Protein AF-A0AAW9EDL3-F1 (afdb_monomer_lite)

Sequence (46 aa):
MHLYTLTGGEKGWWTVSLGGRVWLPKGELPFGLATDWGLVGKQAKI

Organism: Klebsiella aerogenes (NCBI:txid548)

Foldseek 3Di:
DDWDQAQFADWAWDFDDDPPDTDAVVNHTDGTTCVVVVRHRPIDDD

Secondary structure (DSSP, 8-state):
---EE--S--EEE---EETTEE--GGGS--EEETTTTT-TT-EE--

Structure (mmCIF, N/CA/C/O backbone):
data_AF-A0AAW9EDL3-F1
#
_entry.id   AF-A0AAW9EDL3-F1
#
loop_
_atom_site.group_PDB
_atom_site.id
_atom_site.type_symbol
_atom_site.label_atom_id
_atom_site.label_alt_id
_atom_site.label_comp_id
_atom_site.label_asym_id
_atom_site.label_entity_id
_atom_site.label_seq_id
_atom_site.pdbx_PDB_ins_code
_atom_site.Cartn_x
_atom_site.Cartn_y
_atom_site.Cartn_z
_atom_site.occupancy
_atom_site.B_iso_or_equiv
_atom_site.auth_seq_id
_atom_site.auth_comp_id
_atom_site.auth_asym_id
_atom_site.auth_atom_id
_atom_site.pdbx_PDB_model_num
ATOM 1 N N . MET A 1 1 ? -5.606 0.052 -19.600 1.00 63.00 1 MET A N 1
ATOM 2 C CA . MET A 1 1 ? -5.190 0.228 -18.190 1.00 63.00 1 MET A CA 1
ATOM 3 C C . MET A 1 1 ? -3.965 -0.642 -17.968 1.00 63.00 1 MET A C 1
ATOM 5 O O . MET A 1 1 ? -4.062 -1.826 -18.257 1.00 63.00 1 MET A O 1
ATOM 9 N N . HIS A 1 2 ? -2.815 -0.081 -17.592 1.00 83.00 2 HIS A N 1
ATOM 10 C CA . HIS A 1 2 ? -1.605 -0.873 -17.340 1.00 83.00 2 HIS A CA 1
ATOM 11 C C . HIS A 1 2 ? -1.509 -1.223 -15.859 1.00 83.00 2 HIS A C 1
ATOM 13 O O . HIS A 1 2 ? -1.741 -0.373 -15.001 1.00 83.00 2 HIS A O 1
ATOM 19 N N . LEU A 1 3 ? -1.234 -2.496 -15.593 1.00 90.56 3 LEU A N 1
ATOM 20 C CA . LEU A 1 3 ? -0.963 -3.018 -14.263 1.00 90.56 3 LEU A CA 1
ATOM 21 C C . LEU A 1 3 ? 0.547 -3.148 -14.124 1.00 90.56 3 LEU A C 1
ATOM 23 O O . LEU A 1 3 ? 1.207 -3.674 -15.021 1.00 90.56 3 LEU A O 1
ATOM 27 N N . TYR A 1 4 ? 1.072 -2.675 -13.003 1.00 93.56 4 TYR A N 1
ATOM 28 C CA . TYR A 1 4 ? 2.490 -2.729 -12.685 1.00 93.56 4 TYR A CA 1
ATOM 29 C C . TYR A 1 4 ? 2.704 -3.742 -11.575 1.00 93.56 4 TYR A C 1
ATOM 31 O O . TYR A 1 4 ? 2.071 -3.657 -10.524 1.00 93.56 4 TYR A O 1
ATOM 39 N N . THR A 1 5 ? 3.589 -4.706 -11.806 1.00 96.56 5 THR A N 1
ATOM 40 C CA . THR A 1 5 ? 4.035 -5.605 -10.742 1.00 96.56 5 THR A CA 1
ATOM 41 C C . THR A 1 5 ? 5.032 -4.856 -9.875 1.00 96.56 5 THR A C 1
ATOM 43 O O . THR A 1 5 ? 6.082 -4.448 -10.365 1.00 96.56 5 THR A O 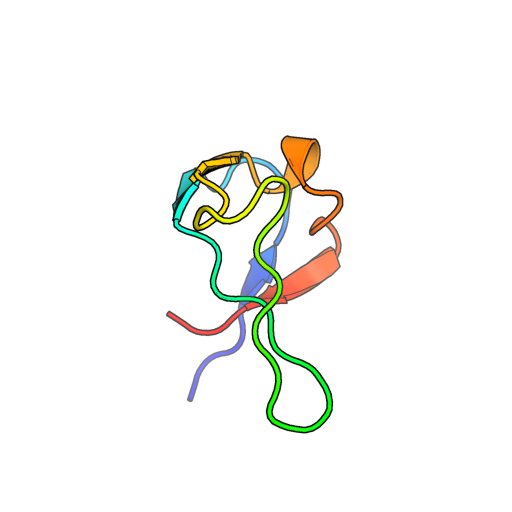1
ATOM 46 N N . LEU A 1 6 ? 4.701 -4.680 -8.598 1.00 96.75 6 LEU A N 1
ATOM 47 C CA . LEU A 1 6 ? 5.566 -3.994 -7.646 1.00 96.75 6 LEU A CA 1
ATOM 48 C C . LEU A 1 6 ? 6.803 -4.840 -7.348 1.00 96.75 6 LEU A C 1
ATOM 50 O O . LEU A 1 6 ? 6.701 -6.009 -6.969 1.00 96.75 6 LEU A O 1
ATOM 54 N N . THR A 1 7 ? 7.970 -4.233 -7.507 1.00 97.38 7 THR A N 1
ATOM 55 C CA . THR A 1 7 ? 9.276 -4.872 -7.312 1.00 97.38 7 THR A CA 1
ATOM 56 C C . THR A 1 7 ? 9.846 -4.623 -5.921 1.00 97.38 7 THR A C 1
ATOM 58 O O . THR A 1 7 ? 10.710 -5.371 -5.471 1.00 97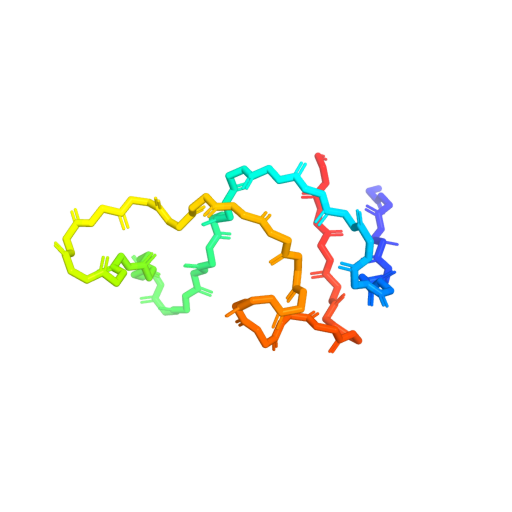.38 7 THR A O 1
ATOM 61 N N . GLY A 1 8 ? 9.340 -3.608 -5.218 1.00 97.19 8 GLY A N 1
ATOM 62 C CA . GLY A 1 8 ? 9.751 -3.240 -3.869 1.00 97.19 8 GLY A CA 1
ATOM 63 C C . GLY A 1 8 ? 10.374 -1.849 -3.768 1.00 97.19 8 GLY A C 1
ATOM 64 O O . GLY A 1 8 ? 10.277 -1.223 -2.715 1.00 97.19 8 GLY A O 1
ATOM 65 N N . GLY A 1 9 ? 10.985 -1.352 -4.848 1.00 97.38 9 GLY A N 1
ATOM 66 C CA . GLY A 1 9 ? 11.664 -0.050 -4.872 1.00 97.38 9 GLY A CA 1
ATOM 67 C C . GLY A 1 9 ? 10.729 1.150 -5.041 1.00 97.38 9 GLY A C 1
ATOM 68 O O . GLY A 1 9 ? 11.153 2.296 -4.898 1.00 97.38 9 GLY A O 1
ATOM 69 N N . GLU A 1 10 ? 9.460 0.906 -5.356 1.00 96.81 10 GLU A N 1
ATOM 70 C CA . GLU A 1 10 ? 8.460 1.949 -5.522 1.00 96.81 10 GLU A CA 1
ATOM 71 C C . GLU A 1 10 ? 8.176 2.614 -4.171 1.00 96.81 10 GLU A C 1
ATOM 73 O O . GLU A 1 10 ? 7.972 1.931 -3.167 1.00 96.81 10 GLU A O 1
ATOM 78 N N . LYS A 1 11 ? 8.143 3.950 -4.143 1.00 96.75 11 LYS A N 1
ATOM 79 C CA . LYS A 1 11 ? 7.884 4.738 -2.935 1.00 96.75 11 LYS A CA 1
ATOM 80 C C . LYS A 1 11 ? 6.719 5.683 -3.162 1.00 96.75 11 LYS A C 1
ATOM 82 O O . LYS A 1 11 ? 6.712 6.429 -4.138 1.00 96.75 11 LYS A O 1
ATOM 87 N N . GLY A 1 12 ? 5.779 5.709 -2.229 1.00 96.31 12 GLY A N 1
ATOM 88 C CA . GLY A 1 12 ? 4.654 6.628 -2.306 1.00 96.31 12 GLY A CA 1
ATOM 89 C C . GLY A 1 12 ? 3.597 6.361 -1.253 1.00 96.31 12 GLY A C 1
ATOM 90 O O . GLY A 1 12 ? 3.857 5.713 -0.239 1.00 96.31 12 GLY A O 1
ATOM 91 N N . TRP A 1 13 ? 2.409 6.896 -1.517 1.00 96.69 13 TRP A N 1
ATOM 92 C CA . TRP A 1 13 ? 1.201 6.628 -0.751 1.00 96.69 13 TRP A CA 1
ATOM 93 C C . TRP A 1 13 ? 0.482 5.406 -1.320 1.00 96.69 13 TRP A C 1
ATOM 95 O O . TRP A 1 13 ? 0.270 5.314 -2.529 1.00 96.69 13 TRP A O 1
ATOM 105 N N . TRP A 1 14 ? 0.072 4.490 -0.449 1.00 96.19 14 TRP A N 1
ATOM 106 C CA . TRP A 1 14 ? -0.506 3.208 -0.835 1.00 96.19 14 TRP A CA 1
ATOM 107 C C . TRP A 1 14 ? -1.994 3.157 -0.519 1.00 96.19 14 TRP A C 1
ATOM 109 O O . TRP A 1 14 ? -2.395 3.055 0.636 1.00 96.19 14 TRP A O 1
ATOM 119 N N . THR A 1 15 ? -2.834 3.165 -1.550 1.00 96.25 15 THR A N 1
ATOM 120 C CA . THR A 1 15 ? -4.270 2.904 -1.396 1.00 96.25 15 THR A CA 1
ATOM 121 C C . THR A 1 15 ? -4.548 1.426 -1.649 1.00 96.25 15 THR A C 1
ATOM 123 O O . THR A 1 15 ? -4.678 0.973 -2.783 1.00 96.25 15 THR A O 1
ATOM 126 N N . VAL A 1 16 ? -4.628 0.644 -0.574 1.00 95.31 16 VAL A N 1
ATOM 127 C CA . VAL A 1 16 ? -4.995 -0.777 -0.655 1.00 95.31 16 VAL A CA 1
ATOM 128 C C . VAL A 1 16 ? -6.444 -0.918 -0.226 1.00 95.31 16 VAL A C 1
ATOM 130 O O . VAL A 1 16 ? -6.814 -0.459 0.854 1.00 95.31 16 VAL A O 1
ATOM 133 N N . SER A 1 17 ? -7.278 -1.538 -1.057 1.00 95.00 17 SER A N 1
ATOM 134 C CA . SER A 1 17 ? -8.687 -1.755 -0.740 1.00 95.00 17 SER A CA 1
ATOM 135 C C . SER A 1 17 ? -9.105 -3.209 -0.919 1.00 95.00 17 SER A C 1
ATOM 137 O O . SER A 1 17 ? -8.574 -3.937 -1.757 1.00 95.00 17 SER A O 1
ATOM 139 N N . LEU A 1 18 ? -10.062 -3.640 -0.098 1.00 94.88 18 LEU A N 1
ATOM 140 C CA . LEU A 1 18 ? -10.689 -4.954 -0.181 1.00 94.88 18 LEU A CA 1
ATOM 141 C C . LEU A 1 18 ? -12.128 -4.851 0.329 1.00 94.88 18 LEU A C 1
ATOM 143 O O . LEU A 1 18 ? -12.369 -4.334 1.419 1.00 94.88 18 LEU A O 1
ATOM 147 N N . GLY A 1 19 ? -13.093 -5.322 -0.465 1.00 95.06 19 GLY A N 1
ATOM 148 C CA . GLY A 1 19 ? -14.507 -5.340 -0.068 1.00 95.06 19 GLY A CA 1
ATOM 149 C C . GLY A 1 19 ? -15.076 -3.956 0.274 1.00 95.06 19 GLY A C 1
ATOM 150 O O . GLY A 1 19 ? -15.790 -3.816 1.262 1.00 95.06 19 GLY A O 1
ATOM 151 N N . GLY A 1 20 ? -14.710 -2.920 -0.489 1.00 94.81 20 GLY A N 1
ATOM 152 C CA . GLY A 1 20 ? -15.180 -1.544 -0.269 1.00 94.81 20 GLY A CA 1
ATOM 153 C C . GLY A 1 20 ? -14.557 -0.829 0.935 1.00 94.81 20 GLY A C 1
ATOM 154 O O . GLY A 1 20 ? -14.951 0.289 1.249 1.00 94.81 20 GLY A O 1
ATOM 155 N N . ARG A 1 21 ? -13.581 -1.445 1.611 1.00 95.88 21 ARG A N 1
ATOM 156 C CA . ARG A 1 21 ? -12.820 -0.832 2.706 1.00 95.88 21 ARG A CA 1
ATOM 157 C C . ARG A 1 21 ? -11.418 -0.493 2.234 1.00 95.88 21 ARG A C 1
ATOM 159 O O . ARG A 1 21 ? -10.840 -1.245 1.453 1.00 95.88 21 ARG A O 1
ATOM 166 N N . VAL A 1 22 ? -10.872 0.609 2.736 1.00 96.50 22 VAL A N 1
ATOM 167 C CA . VAL A 1 22 ? -9.467 0.978 2.548 1.00 96.50 22 VAL A CA 1
ATOM 168 C C . VAL A 1 22 ? -8.660 0.559 3.772 1.00 96.50 22 VAL A C 1
ATOM 170 O O . VAL A 1 22 ? -9.128 0.647 4.908 1.00 96.50 22 VAL A O 1
ATOM 173 N N . TRP A 1 23 ? -7.457 0.061 3.535 1.00 96.31 23 TRP A N 1
ATOM 174 C CA . TRP A 1 23 ? -6.513 -0.276 4.582 1.00 96.31 23 TRP A CA 1
ATOM 175 C C . TRP A 1 23 ? -5.804 0.986 5.075 1.00 96.31 23 TRP A C 1
ATOM 177 O O . TRP A 1 23 ? -5.146 1.677 4.301 1.00 96.31 23 TRP A O 1
ATOM 187 N N . LEU A 1 24 ? -5.953 1.266 6.370 1.00 96.81 24 LEU A N 1
ATOM 188 C CA . LEU A 1 24 ? -5.352 2.409 7.055 1.00 96.81 24 LEU A CA 1
ATOM 189 C C . LEU A 1 24 ? -4.635 1.912 8.318 1.00 96.81 24 LEU A C 1
ATOM 191 O O . LEU A 1 24 ? -5.243 1.866 9.396 1.00 96.81 24 LEU A O 1
ATOM 195 N N . PRO A 1 25 ? -3.375 1.454 8.220 1.00 94.06 25 PRO A N 1
ATOM 196 C CA . PRO A 1 25 ? -2.619 1.053 9.395 1.00 94.06 25 PRO A CA 1
ATOM 197 C C . PRO A 1 25 ? -2.495 2.250 10.344 1.00 94.06 25 PRO A C 1
ATOM 199 O O . PRO A 1 25 ? -2.080 3.332 9.945 1.00 94.06 25 PRO A O 1
ATOM 202 N N . LYS A 1 26 ? -2.881 2.057 11.611 1.00 93.94 26 LYS A N 1
ATOM 203 C CA . LYS A 1 26 ? -2.918 3.116 12.641 1.00 93.94 26 LYS A CA 1
ATOM 204 C C . LYS A 1 26 ? -3.842 4.303 12.308 1.00 93.94 26 LYS A C 1
ATOM 206 O O . LYS A 1 26 ? -3.714 5.354 12.920 1.00 93.94 26 LYS A O 1
ATOM 211 N N . GLY A 1 27 ? -4.795 4.122 11.391 1.00 95.88 27 GLY A N 1
ATOM 212 C CA . GLY A 1 27 ? -5.766 5.156 11.021 1.00 95.88 27 GLY A CA 1
ATOM 213 C C . GLY A 1 27 ? -5.288 6.138 9.948 1.00 95.88 27 GLY A C 1
ATOM 214 O O . GLY A 1 27 ? -6.033 7.052 9.613 1.00 95.88 27 GLY A O 1
ATOM 215 N N . GLU A 1 28 ? -4.102 5.935 9.369 1.00 96.38 28 GLU A N 1
ATOM 216 C CA . GLU A 1 28 ? -3.534 6.808 8.337 1.00 96.38 28 GLU A CA 1
ATOM 217 C C . GLU A 1 28 ? -3.239 6.036 7.048 1.00 96.38 28 GLU A C 1
ATOM 219 O O . GLU A 1 28 ? -3.138 4.807 7.041 1.00 96.38 28 GLU A O 1
ATOM 224 N N . LEU A 1 29 ? -3.117 6.761 5.933 1.00 96.00 29 LEU A N 1
ATOM 225 C CA . LEU A 1 29 ? -2.743 6.156 4.661 1.00 96.00 29 LEU A CA 1
ATOM 226 C C . LEU A 1 29 ? -1.268 5.714 4.729 1.00 96.00 29 LEU A C 1
ATOM 228 O O . LEU A 1 29 ? -0.417 6.508 5.129 1.00 96.00 29 LEU A O 1
ATOM 232 N N . PRO A 1 30 ? -0.926 4.476 4.340 1.00 96.69 30 PRO A N 1
ATOM 233 C CA . PRO A 1 30 ? 0.456 4.027 4.379 1.00 96.69 30 PRO A CA 1
ATOM 234 C C . PRO A 1 30 ? 1.317 4.821 3.387 1.00 96.69 30 PRO A C 1
ATOM 236 O O . PRO A 1 30 ? 1.019 4.868 2.194 1.00 96.69 30 PRO A O 1
ATOM 239 N N . PHE A 1 31 ? 2.410 5.407 3.873 1.00 97.25 31 PHE A N 1
ATOM 240 C CA . PHE A 1 31 ? 3.459 6.019 3.058 1.00 97.25 31 PHE A CA 1
ATOM 241 C C . PHE A 1 31 ? 4.773 5.268 3.258 1.00 97.25 31 PHE A C 1
ATOM 243 O O . PHE A 1 31 ? 5.124 4.926 4.384 1.00 97.25 31 PHE A O 1
ATOM 250 N N . GLY A 1 32 ? 5.511 4.992 2.186 1.00 97.06 32 GLY A N 1
ATOM 251 C CA . GLY A 1 32 ? 6.797 4.290 2.273 1.00 97.06 32 GLY A CA 1
ATOM 252 C C . GLY A 1 32 ? 7.102 3.464 1.033 1.00 97.06 32 GLY A C 1
ATOM 253 O O . GLY A 1 32 ? 6.486 3.677 -0.015 1.00 97.06 32 GLY A O 1
ATOM 254 N N . LEU A 1 33 ? 8.054 2.538 1.152 1.00 98.00 33 LEU A N 1
ATOM 255 C CA . LEU A 1 33 ? 8.391 1.607 0.076 1.00 98.00 33 LEU A CA 1
ATOM 256 C C . LEU A 1 33 ? 7.352 0.489 -0.034 1.00 98.00 33 LEU A C 1
ATOM 258 O O . LEU A 1 33 ? 6.728 0.102 0.954 1.00 98.00 33 LEU A O 1
ATOM 262 N N . ALA A 1 34 ? 7.207 -0.090 -1.225 1.00 97.50 34 ALA A N 1
ATOM 263 C CA . ALA A 1 34 ? 6.367 -1.269 -1.427 1.00 97.50 34 ALA A CA 1
ATOM 264 C C . ALA A 1 34 ? 6.813 -2.456 -0.546 1.00 97.50 34 ALA A C 1
ATOM 266 O O . ALA A 1 34 ? 5.972 -3.237 -0.095 1.00 97.50 34 ALA A O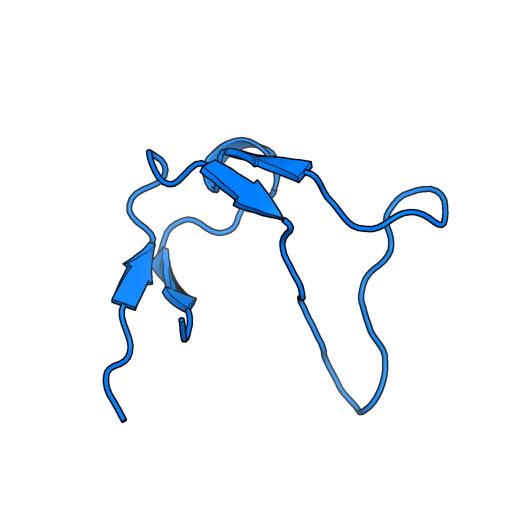 1
ATOM 267 N N . THR A 1 35 ? 8.115 -2.582 -0.253 1.00 98.12 35 THR A N 1
ATOM 268 C CA . THR A 1 35 ? 8.652 -3.587 0.684 1.00 98.12 35 THR A CA 1
ATOM 269 C C . THR A 1 35 ? 8.172 -3.396 2.116 1.00 98.12 35 THR A C 1
ATOM 271 O O . THR A 1 35 ? 7.851 -4.384 2.772 1.00 98.12 35 THR A O 1
ATOM 274 N N . ASP A 1 36 ? 8.079 -2.150 2.588 1.00 97.25 36 ASP A N 1
ATOM 275 C CA . ASP A 1 36 ? 7.727 -1.829 3.982 1.00 97.25 36 ASP A CA 1
ATOM 276 C C . ASP A 1 36 ? 6.295 -2.271 4.315 1.00 97.25 36 ASP A C 1
ATOM 278 O O . ASP A 1 36 ? 5.970 -2.590 5.457 1.00 97.25 36 ASP A O 1
ATOM 282 N N . TRP A 1 37 ? 5.444 -2.324 3.288 1.00 96.12 37 TRP A N 1
ATOM 283 C CA . TRP A 1 37 ? 4.028 -2.661 3.387 1.00 96.12 37 TRP A CA 1
ATOM 284 C C . TRP A 1 37 ? 3.685 -4.052 2.833 1.00 96.12 37 TRP A C 1
ATOM 286 O O . TRP A 1 37 ? 2.509 -4.389 2.712 1.00 96.12 37 TRP A O 1
ATOM 296 N N . GLY A 1 38 ? 4.689 -4.870 2.489 1.00 96.19 38 GLY A N 1
ATOM 297 C CA . GLY A 1 38 ? 4.476 -6.235 1.992 1.00 96.19 38 GLY A CA 1
ATOM 298 C C . GLY A 1 38 ? 3.762 -6.304 0.634 1.00 96.19 38 GLY A C 1
ATOM 299 O O . GLY A 1 38 ? 3.016 -7.248 0.370 1.00 96.19 38 GLY A O 1
ATOM 300 N N . LEU A 1 39 ? 3.963 -5.301 -0.225 1.00 96.31 39 LEU A N 1
ATOM 301 C CA . LEU A 1 39 ? 3.275 -5.166 -1.515 1.00 96.31 39 LEU A CA 1
ATOM 302 C C . LEU A 1 39 ? 4.049 -5.772 -2.697 1.00 96.31 39 LEU A C 1
ATOM 304 O O . LEU A 1 39 ? 3.550 -5.765 -3.821 1.00 96.31 39 LEU A O 1
ATOM 308 N N . VAL A 1 40 ? 5.242 -6.321 -2.468 1.00 97.81 40 VAL A N 1
ATOM 309 C CA . VAL A 1 40 ? 6.066 -6.952 -3.514 1.00 97.81 40 VAL A CA 1
ATOM 310 C C . VAL A 1 40 ? 5.289 -8.065 -4.225 1.00 97.81 40 VAL A C 1
ATOM 312 O O . VAL A 1 40 ? 4.635 -8.898 -3.596 1.00 97.81 40 VAL A O 1
ATOM 315 N N . GLY A 1 41 ? 5.335 -8.062 -5.557 1.00 97.31 41 GLY A N 1
ATOM 316 C CA . GLY A 1 41 ? 4.617 -9.005 -6.414 1.00 97.31 41 GLY A CA 1
ATOM 317 C C . GLY A 1 41 ? 3.122 -8.710 -6.579 1.00 97.31 41 GLY A C 1
ATOM 318 O O . GLY A 1 41 ? 2.455 -9.393 -7.356 1.00 97.31 41 GLY A O 1
ATOM 319 N N . LYS A 1 42 ? 2.566 -7.703 -5.888 1.00 96.12 42 LYS A N 1
ATOM 320 C CA . LYS A 1 42 ? 1.190 -7.247 -6.127 1.00 96.12 42 LYS A CA 1
ATOM 321 C C . LYS A 1 42 ? 1.118 -6.409 -7.397 1.00 96.12 42 LYS A C 1
ATOM 323 O O . LYS A 1 42 ? 2.088 -5.770 -7.802 1.00 96.12 42 LYS A O 1
ATOM 328 N N . GLN A 1 43 ? -0.064 -6.402 -8.004 1.00 95.81 43 GLN A N 1
ATOM 329 C CA . GLN A 1 43 ? -0.362 -5.530 -9.129 1.00 95.81 43 GLN A CA 1
ATOM 330 C C . GLN A 1 43 ? -0.906 -4.201 -8.618 1.00 95.81 43 GLN A C 1
ATOM 332 O O . GLN A 1 43 ? -1.920 -4.166 -7.922 1.00 95.81 43 GLN A O 1
ATOM 337 N N . ALA A 1 44 ? -0.232 -3.118 -8.980 1.00 94.38 44 ALA A N 1
ATOM 338 C CA . ALA A 1 44 ? -0.668 -1.761 -8.721 1.00 94.38 44 ALA A CA 1
ATOM 339 C C . ALA A 1 44 ? -1.155 -1.100 -10.007 1.00 94.38 44 ALA A C 1
ATOM 341 O O . ALA A 1 44 ? -0.719 -1.413 -11.119 1.00 94.38 44 ALA A O 1
ATOM 342 N N . LYS A 1 45 ? -2.055 -0.143 -9.821 1.00 92.50 45 LYS A N 1
ATOM 343 C CA . LYS A 1 45 ? -2.450 0.808 -10.843 1.00 92.50 45 LYS A CA 1
ATOM 344 C C . LYS A 1 45 ? -1.989 2.187 -10.386 1.00 92.50 45 LYS A C 1
ATOM 346 O O . LYS A 1 45 ? -2.139 2.512 -9.210 1.00 92.50 45 LYS A O 1
ATOM 351 N N . ILE A 1 46 ? -1.438 2.946 -11.326 1.00 81.38 46 ILE A N 1
ATOM 352 C CA . ILE A 1 46 ? -1.066 4.353 -11.162 1.00 81.38 46 ILE A CA 1
ATOM 353 C C . ILE A 1 46 ? -2.191 5.211 -11.743 1.00 81.38 46 ILE A C 1
ATOM 355 O O . ILE A 1 46 ? -2.772 4.789 -12.777 1.00 81.38 46 ILE A O 1
#

Radius of gyration: 10.53 Å; chains: 1; bounding box: 27×16×31 Å

InterPro domains:
  IPR015797 NUDIX hydrolase-like domain superfamily [SSF55811] (5-44)

pLDDT: mean 94.72, std 5.69, range [63.0, 98.12]

=== Feature glossary ===
The features interleaved in this record are:

— What the protein is —

Sequence gives the chain of amino acids in standard one-letter code (A=alanine, C=cysteine, …, Y=tyrosine), read N→C. It is the only feature that is directly encoded by the gene; all structural features are derived from the folded form of this sequence.

Database cross-references. InterPro integrates a dozen domain/family signature databases into unified entries with residue-range hits. GO terms attach function/process/location labels with evidence codes. CATH codes position the fold in a four-level structural taxonomy. Organism is the NCBI-taxonomy species name.

— Where its atoms are —

Atomic coordinates in PDBx/mmCIF format — the same representation the Protein Data Bank distributes. Each line of the _atom_site loop places one backbone atom in Cartesian space (units: ångströms, origin: arbitrary).

The six renders are orthographic views along the three Cartesian axes in both directions. Representation (cartoon, sticks, or surface) and color scheme (sequence-rainbow or by-chain) vary across proteins so the training set covers all the common visualization conventions.

— Local backbone conformation —

Eight-state secondary structure (DSSP): H is the canonical α-helix, G the tighter 3₁₀-helix, I the wider π-helix; E/B are β-structure, T and S are turns and bends, and '-' is everything else. DSSP derives these from the pattern of main-chain N–H···O=C hydrogen bonds, not from the sequence.

P-SEA three-state annotation labels each residue as helix, strand, or coil based purely on the geometry of the Cα trace. It serves as a fallback when the full backbone (and thus DSSP) is unavailable.

The φ/ψ torsion pair specifies the backbone conformation at each residue. φ rotates about the N–Cα bond, ψ about the Cα–C bond. Steric clashes forbid most of the (φ, ψ) plane — the allowed regions (α-helix basin, β-sheet basin, left-handed helix) are the Ramachandran-allowed regions.

— Global shape and packing —

The geometric summary reports three shape descriptors. Rg (radius of gyration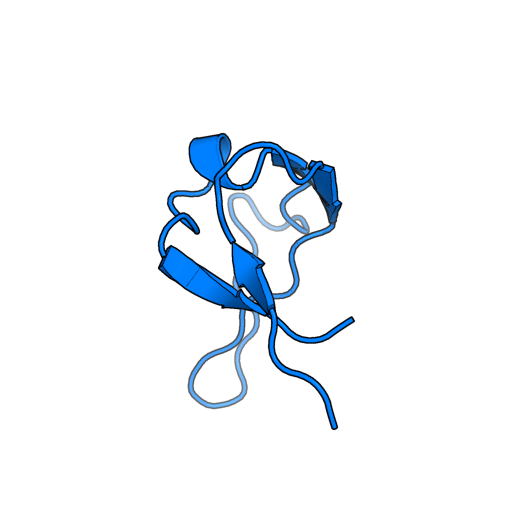) measures how spread out the Cα atoms are about their centre of mass; compact globular proteins have small Rg, elongated or unfolded ones large. Cα contacts (<8 Å, |i−j|>4) count long-range residue pairs in spatial proximity — high for tightly packed folds, near zero for rods or random coil. The bounding-box extents give the protein's footprint along x, y, z in Å.

Solvent-accessible surface area (SASA) is the area in Å² traced out by the centre of a 1.4 Å probe sphere (a water molecule) rolled over the protein's van der Waals surface (Shrake–Rupley / Lee–Richards construction). Buried residues have near-zero SASA; fully exposed residues can exceed 200 Å². The total SASA scales roughly with the number of surface residues.
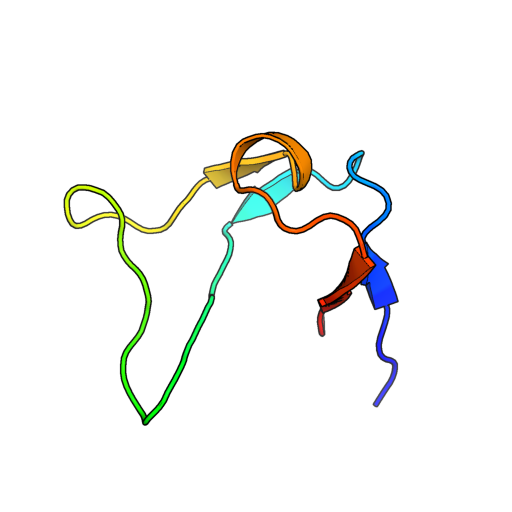
The contact map is a binary N×N matrix image: pixel (i, j) is dark where Cα_i and Cα_j are within 8 Å and |i−j|>4. Because the |i−j|>4 filter removes local helical contacts, off-diagonal stripes parallel to the main diagonal indicate par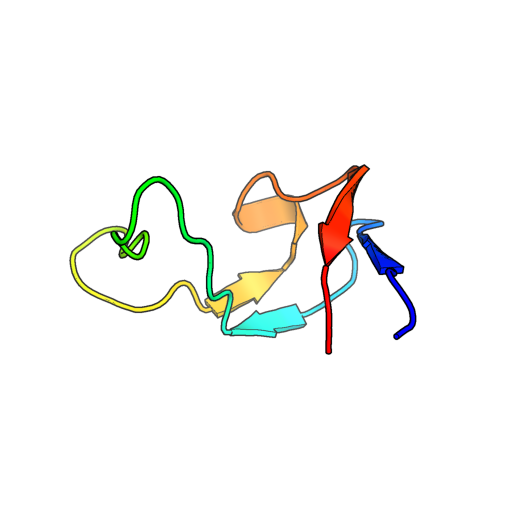allel β-sheets; stripes perpendicular to it indicate antiparallel β-sheets. The Ramachandran plot scatters every residue's (φ, ψ) pair against the sterically allowed regions. The PAE heatmap renders the predicted-aligned-error matrix.

— Structural neighborhood —

3Di is Foldseek's structural alphabet. Each residue is assigned one of twenty discrete states based on how its Cα sits relative to its spatial (not sequential) neighbors. Aligning 3Di strings finds structural homologs roughly as well as full 3D superposition, but orders of magnitude faster.

Nearest PDB neighbors are the top structural matches found by Foldseek when searching this structure against the entire Protein Data Bank. Each hit reports a TM-score (0 to 1; >0.5 almost always implies the same fold) and an E-value. These are *structural* homologs — they may share no detectable sequence similarity.

— Confidence and disorder —

For AlphaFold models, the B-factor field carries pLDDT — the model's own estimate of local accuracy on a 0–100 scale. Regions with pLDDT<50 should be treated as essentially unmodeled; they often correspond to intrinsically disordered segments.

Crystallographic B-factors measure how much each atom's electron density is smeared out, in Å². They rise in mobile loops and surface residues and fall in the buried interior. In AlphaFold models this column is repurposed to hold pLDDT instead.

Predicted aligned error is AlphaFold's pairwise confidence. Unlike pLDDT (per-residue), PAE is per-residue-pair and captures whether two parts of the structure are correctly placed relative to each other. Units are ångströms of expected positional error.